Protein AF-A0A933LIU4-F1 (afdb_monomer_lite)

Radius of gyration: 12.45 Å; chains: 1; bounding box: 30×22×31 Å

pLDDT: mean 81.66, std 12.25, range [35.31, 92.19]

Foldseek 3Di:
DFDKDKDKDAAQWWKDKAQFKIKGFNFDDQFWTWIWIDTNPDPDPTDIDIAGAQDWDDDPDFKIWHFHHDDPRITIIIITGPPPIDMDTDPDGHDD

Sequence (96 aa):
MKSMLVLTRRAGEAIIIGDLLEIRLLGVSESRVQLAIRSLKADIPLLKLTLSTDQCVEIGDQIVVKAVRRAGEHSRIGITAPPDMPIVRGEKRPFN

Secondary structure (DSSP, 8-state):
-PPEEEEEEETT-EEEETTTEEEEEEEE-SSEEEEEEEESSS-PPPEEEEEETT-EEEETTTEEEEEEEEETTEEEEEEE--TTS-EEEE------

Structure (mmCIF, N/CA/C/O backbone):
data_AF-A0A933LIU4-F1
#
_entry.id   AF-A0A933LIU4-F1
#
loop_
_atom_site.group_PDB
_atom_site.id
_atom_site.type_symbol
_atom_site.label_atom_id
_atom_site.label_alt_id
_atom_site.label_comp_id
_atom_site.label_asym_id
_atom_site.label_entity_id
_atom_site.label_seq_id
_atom_site.pdbx_PDB_ins_code
_atom_site.Cartn_x
_atom_site.Cartn_y
_atom_site.Cartn_z
_atom_site.occupancy
_atom_site.B_iso_or_equiv
_atom_site.auth_seq_id
_atom_site.auth_comp_id
_atom_site.auth_asym_id
_atom_site.auth_atom_id
_atom_site.pdbx_PDB_model_num
ATOM 1 N N . MET A 1 1 ? -10.889 -8.049 -15.972 1.00 47.00 1 MET A N 1
ATOM 2 C CA . MET A 1 1 ? -11.141 -7.399 -14.664 1.00 47.00 1 MET A CA 1
ATOM 3 C C . M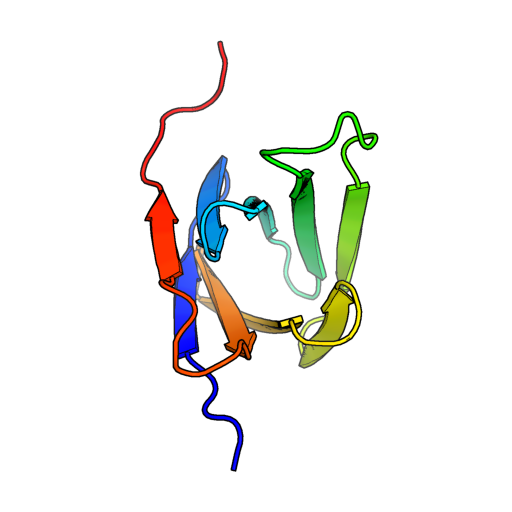ET A 1 1 ? -9.806 -7.278 -13.947 1.00 47.00 1 MET A C 1
ATOM 5 O O . MET A 1 1 ? -9.075 -8.259 -13.950 1.00 47.00 1 MET A O 1
ATOM 9 N N . LYS A 1 2 ? -9.447 -6.109 -13.397 1.00 63.62 2 LYS A N 1
ATOM 10 C CA . LYS A 1 2 ? -8.265 -6.012 -12.526 1.00 63.62 2 LYS A CA 1
ATOM 11 C C . LYS A 1 2 ? -8.618 -6.656 -11.177 1.00 63.62 2 LYS A C 1
ATOM 13 O O . LYS A 1 2 ? -9.604 -6.263 -10.559 1.00 63.62 2 LYS A O 1
ATOM 18 N N . SER A 1 3 ? -7.869 -7.672 -10.765 1.00 79.69 3 SER A N 1
ATOM 19 C CA . SER A 1 3 ? -8.079 -8.384 -9.499 1.00 79.69 3 SER A CA 1
ATOM 20 C C . SER A 1 3 ? -7.461 -7.592 -8.346 1.00 79.69 3 SER A C 1
ATOM 22 O O . SER A 1 3 ? -6.352 -7.079 -8.482 1.00 79.69 3 SER A O 1
ATOM 24 N N . MET A 1 4 ? -8.154 -7.499 -7.208 1.00 85.50 4 MET A N 1
ATOM 25 C CA . MET A 1 4 ? -7.628 -6.833 -6.013 1.00 85.50 4 MET A CA 1
ATOM 26 C C . MET A 1 4 ? -7.035 -7.862 -5.048 1.00 85.50 4 MET A C 1
ATOM 28 O O . MET A 1 4 ? -7.742 -8.739 -4.552 1.00 85.50 4 MET A O 1
ATOM 32 N N . LEU A 1 5 ? -5.747 -7.725 -4.740 1.00 87.19 5 LEU A N 1
ATOM 33 C CA . LEU A 1 5 ? -5.073 -8.486 -3.694 1.00 87.19 5 LEU A CA 1
ATOM 34 C C . LEU A 1 5 ? -5.259 -7.776 -2.351 1.00 87.19 5 LEU A C 1
ATOM 36 O O . LEU A 1 5 ? -4.857 -6.627 -2.200 1.00 87.19 5 LEU A O 1
ATOM 40 N N . VAL A 1 6 ? -5.830 -8.455 -1.357 1.00 87.88 6 VAL A N 1
ATOM 41 C CA . VAL A 1 6 ? -6.004 -7.892 -0.009 1.00 87.88 6 VAL A CA 1
ATOM 42 C C . VAL A 1 6 ? -4.989 -8.505 0.947 1.00 87.88 6 VAL A C 1
ATOM 44 O O . VAL A 1 6 ? -4.945 -9.720 1.133 1.00 87.88 6 VAL A O 1
ATOM 47 N N . LEU A 1 7 ? -4.183 -7.652 1.577 1.00 88.19 7 LEU A N 1
ATOM 48 C CA . LEU A 1 7 ? -3.130 -8.032 2.513 1.00 88.19 7 LEU A CA 1
ATOM 49 C C . LEU A 1 7 ? -3.378 -7.399 3.883 1.00 88.19 7 LEU A C 1
ATOM 51 O O . LEU A 1 7 ? -3.645 -6.207 3.988 1.00 88.19 7 LEU A O 1
ATOM 55 N N . THR A 1 8 ? -3.245 -8.182 4.950 1.00 87.75 8 THR A N 1
ATOM 56 C CA . THR A 1 8 ? -3.283 -7.674 6.331 1.00 87.75 8 THR A CA 1
ATOM 57 C C . THR A 1 8 ? -1.886 -7.246 6.750 1.00 87.75 8 THR A C 1
ATOM 59 O O . THR A 1 8 ? -0.994 -8.093 6.706 1.00 87.75 8 THR A O 1
ATOM 62 N N . ARG A 1 9 ? -1.689 -5.985 7.154 1.00 87.31 9 ARG A N 1
ATOM 63 C CA . ARG A 1 9 ? -0.407 -5.416 7.608 1.00 87.31 9 ARG A CA 1
ATOM 64 C C . ARG A 1 9 ? -0.500 -4.754 8.991 1.00 87.31 9 ARG A C 1
ATOM 66 O O . ARG A 1 9 ? -1.571 -4.289 9.386 1.00 87.31 9 ARG A O 1
ATOM 73 N N . ARG A 1 10 ? 0.632 -4.678 9.696 1.00 87.44 10 ARG A N 1
ATOM 74 C CA . ARG A 1 10 ? 0.869 -3.897 10.933 1.00 87.44 10 ARG A CA 1
ATOM 75 C C . ARG A 1 10 ? 1.652 -2.617 10.652 1.00 87.44 10 ARG A C 1
ATOM 77 O O . ARG A 1 10 ? 2.330 -2.515 9.633 1.00 87.44 10 ARG A O 1
ATOM 84 N N . ALA A 1 11 ? 1.588 -1.654 11.570 1.00 86.38 11 ALA A N 1
ATOM 85 C CA . ALA A 1 11 ? 2.479 -0.497 11.533 1.00 86.38 11 ALA A CA 1
ATOM 86 C C . ALA A 1 11 ? 3.954 -0.947 11.471 1.00 86.38 11 ALA A C 1
ATOM 88 O O . ALA A 1 11 ? 4.360 -1.876 12.167 1.00 86.38 11 ALA A O 1
ATOM 89 N N . GLY A 1 12 ? 4.735 -0.312 10.602 1.00 86.44 12 GLY A N 1
ATOM 90 C CA . GLY A 1 12 ? 6.116 -0.668 10.273 1.00 86.44 12 GLY A CA 1
ATOM 91 C C . GLY A 1 12 ? 6.261 -1.652 9.106 1.00 86.44 12 GLY A C 1
ATOM 92 O O . GLY A 1 12 ? 7.281 -1.615 8.418 1.00 86.44 12 GLY A O 1
ATOM 93 N N . GLU A 1 13 ? 5.254 -2.482 8.821 1.00 88.62 13 GLU A N 1
ATOM 94 C CA . GLU A 1 13 ? 5.329 -3.457 7.729 1.00 88.62 13 GLU A CA 1
ATOM 95 C C . GLU A 1 13 ? 5.166 -2.801 6.357 1.00 88.62 13 GLU A C 1
ATOM 97 O O . GLU A 1 13 ? 4.462 -1.797 6.198 1.00 88.62 13 GLU A O 1
ATOM 102 N N . ALA A 1 14 ? 5.795 -3.405 5.347 1.00 89.75 14 ALA A N 1
ATOM 103 C CA . ALA A 1 14 ? 5.777 -2.899 3.987 1.00 89.75 14 ALA A CA 1
ATOM 104 C C . ALA A 1 14 ? 5.252 -3.922 2.974 1.00 89.75 14 ALA A C 1
ATOM 106 O O . ALA A 1 14 ? 5.260 -5.139 3.181 1.00 89.75 14 ALA A O 1
ATOM 107 N N . ILE A 1 15 ? 4.797 -3.396 1.846 1.00 89.94 15 ILE A N 1
ATOM 108 C CA . ILE A 1 15 ? 4.425 -4.139 0.654 1.00 89.94 15 ILE A CA 1
ATOM 109 C C . ILE A 1 15 ? 5.253 -3.571 -0.489 1.00 89.94 15 ILE A C 1
ATOM 111 O O . ILE A 1 15 ? 5.262 -2.361 -0.704 1.00 89.94 15 ILE A O 1
ATOM 115 N N . ILE A 1 16 ? 5.960 -4.440 -1.199 1.00 89.62 16 ILE A N 1
ATOM 116 C CA . ILE A 1 16 ? 6.739 -4.073 -2.376 1.00 89.62 16 ILE A CA 1
ATOM 117 C C . ILE A 1 16 ? 5.928 -4.473 -3.605 1.00 89.62 16 ILE A C 1
ATOM 119 O O . ILE A 1 16 ? 5.425 -5.593 -3.679 1.00 89.62 16 ILE A O 1
ATOM 123 N N . ILE A 1 17 ? 5.772 -3.547 -4.544 1.00 88.12 17 ILE A N 1
ATOM 124 C CA . ILE A 1 17 ? 5.045 -3.752 -5.794 1.00 88.12 17 ILE A CA 1
ATOM 125 C C . ILE A 1 17 ? 6.041 -3.586 -6.947 1.00 88.12 17 ILE A C 1
ATOM 127 O O . ILE A 1 17 ? 6.611 -2.509 -7.152 1.00 88.12 17 ILE A O 1
ATOM 131 N N . GLY A 1 18 ? 6.260 -4.669 -7.687 1.00 86.31 18 GLY A N 1
ATOM 132 C CA . GLY A 1 18 ? 7.305 -4.771 -8.694 1.00 86.31 18 GLY A CA 1
ATOM 133 C C . GLY A 1 18 ? 8.694 -4.592 -8.087 1.00 86.31 18 GLY A C 1
ATOM 134 O O . GLY A 1 18 ? 8.965 -4.969 -6.950 1.00 86.31 18 GLY A O 1
ATOM 135 N N . ASP A 1 19 ? 9.563 -3.951 -8.853 1.00 83.94 19 ASP A N 1
ATOM 136 C CA . ASP A 1 19 ? 10.845 -3.414 -8.404 1.00 83.94 19 ASP A CA 1
ATOM 137 C C . ASP A 1 19 ? 10.808 -1.878 -8.298 1.00 83.94 19 ASP A C 1
ATOM 139 O O . ASP A 1 19 ? 11.847 -1.222 -8.252 1.00 83.94 19 ASP A O 1
ATOM 143 N N . LEU A 1 20 ? 9.600 -1.301 -8.282 1.00 83.94 20 LEU A N 1
ATOM 144 C CA . LEU A 1 20 ? 9.365 0.131 -8.447 1.00 83.94 20 LEU A CA 1
ATOM 145 C C . LEU A 1 20 ? 8.916 0.813 -7.165 1.00 83.94 20 LEU A C 1
ATOM 147 O O . LEU A 1 20 ? 9.291 1.961 -6.941 1.00 83.94 20 LEU A O 1
ATOM 151 N N . LEU A 1 21 ? 8.100 0.150 -6.345 1.00 88.44 21 LEU A N 1
ATOM 152 C CA . LEU A 1 21 ? 7.341 0.830 -5.303 1.00 88.44 21 LEU A CA 1
ATOM 153 C C . LEU A 1 21 ? 7.378 0.073 -3.976 1.00 88.44 21 LEU A C 1
ATOM 155 O O . LEU A 1 21 ? 7.155 -1.133 -3.927 1.00 88.44 21 LEU A O 1
ATOM 159 N N . GLU A 1 22 ? 7.584 0.803 -2.886 1.00 90.19 22 GLU A N 1
ATOM 160 C CA . GLU A 1 22 ? 7.407 0.331 -1.516 1.00 90.19 22 GLU A CA 1
ATOM 161 C C . GLU A 1 22 ? 6.271 1.115 -0.853 1.00 90.19 22 GLU A C 1
ATOM 163 O O . GLU A 1 22 ? 6.260 2.347 -0.860 1.00 90.19 22 GLU A O 1
ATOM 168 N N . ILE A 1 23 ? 5.332 0.393 -0.246 1.00 89.88 23 ILE A N 1
ATOM 169 C CA . ILE A 1 23 ? 4.231 0.944 0.542 1.00 89.88 23 ILE A CA 1
ATOM 170 C C . ILE A 1 23 ? 4.381 0.462 1.972 1.00 89.88 23 ILE A C 1
ATOM 172 O O . ILE A 1 23 ? 4.184 -0.718 2.253 1.00 89.88 23 ILE A O 1
ATOM 176 N N . ARG A 1 24 ? 4.697 1.368 2.891 1.00 90.31 24 ARG A N 1
ATOM 177 C CA . ARG A 1 24 ? 4.787 1.085 4.321 1.00 90.31 24 ARG A CA 1
ATOM 178 C C . ARG A 1 24 ? 3.536 1.554 5.040 1.00 90.31 24 ARG A C 1
ATOM 180 O O . ARG A 1 24 ? 3.107 2.694 4.876 1.00 90.31 24 ARG A O 1
ATOM 187 N N . LEU A 1 25 ? 2.995 0.699 5.896 1.00 89.06 25 LEU A N 1
ATOM 188 C CA . LEU A 1 25 ? 1.972 1.097 6.847 1.00 89.06 25 LEU A CA 1
ATOM 189 C C . LEU A 1 25 ? 2.645 1.822 8.016 1.00 89.06 25 LEU A C 1
ATOM 191 O O . LEU A 1 25 ? 3.461 1.239 8.718 1.00 89.06 25 LEU A O 1
ATOM 195 N N . LEU A 1 26 ? 2.339 3.100 8.218 1.00 89.56 26 LEU A N 1
ATOM 196 C CA . LEU A 1 26 ? 2.901 3.899 9.314 1.00 89.56 26 LEU A CA 1
ATOM 197 C C . LEU A 1 26 ? 2.066 3.779 10.587 1.00 89.56 26 LEU A C 1
ATOM 199 O O . LEU A 1 26 ? 2.613 3.718 11.682 1.00 89.56 26 LEU A O 1
ATOM 203 N N . GLY A 1 27 ? 0.746 3.725 10.438 1.00 86.62 27 GLY A N 1
ATOM 204 C CA . GLY A 1 27 ? -0.171 3.707 11.565 1.00 86.62 27 GLY A CA 1
ATOM 205 C C .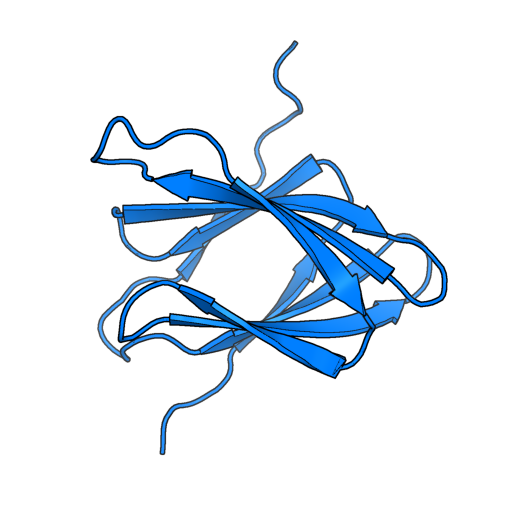 GLY A 1 27 ? -1.603 3.453 11.128 1.00 86.62 27 GLY A C 1
ATOM 206 O O . GLY A 1 27 ? -1.974 3.657 9.970 1.00 86.62 27 GLY A O 1
ATOM 207 N N . VAL A 1 28 ? -2.410 2.987 12.074 1.00 83.12 28 VAL A N 1
ATOM 208 C CA . VAL A 1 28 ? -3.830 2.695 11.876 1.00 83.12 28 VAL A CA 1
ATOM 209 C C . VAL A 1 28 ? -4.590 3.268 13.063 1.00 83.12 28 VAL A C 1
ATOM 211 O O . VAL A 1 28 ? -4.258 2.970 14.207 1.00 83.12 28 VAL A O 1
ATOM 214 N N . SER A 1 29 ? -5.612 4.073 12.792 1.00 82.25 29 SER A N 1
ATOM 215 C CA . SER A 1 29 ? -6.595 4.522 13.778 1.00 82.25 29 SER A CA 1
ATOM 216 C C . SER A 1 29 ? -7.985 3.990 13.415 1.00 82.25 29 SER A C 1
ATOM 218 O O . SER A 1 29 ? -8.133 3.212 12.474 1.00 82.25 29 SER A O 1
ATOM 220 N N . GLU A 1 30 ? -9.018 4.354 14.180 1.00 76.31 30 GLU A N 1
ATOM 221 C CA . GLU A 1 30 ? -10.378 3.825 13.988 1.00 76.31 30 GLU A CA 1
ATOM 222 C C . GLU A 1 30 ? -10.937 4.047 12.583 1.00 76.31 30 GLU A C 1
ATOM 224 O O . GLU A 1 30 ? -11.583 3.156 12.038 1.00 76.31 30 GLU A O 1
ATOM 229 N N . SER A 1 31 ? -10.662 5.206 11.987 1.00 82.69 31 SER A N 1
ATOM 230 C CA . SER A 1 31 ? -11.203 5.586 10.682 1.00 82.69 31 SER A CA 1
ATOM 231 C C . SER A 1 31 ? -10.135 5.902 9.644 1.00 82.69 31 SER A C 1
ATOM 233 O O . SER A 1 31 ? -10.492 6.154 8.492 1.00 82.69 31 SER A O 1
ATOM 235 N N . ARG A 1 32 ? -8.844 5.882 10.009 1.00 86.94 32 ARG A N 1
ATOM 236 C CA . ARG A 1 32 ? -7.753 6.323 9.132 1.00 86.94 32 ARG A CA 1
ATOM 237 C C . ARG A 1 32 ? -6.589 5.341 9.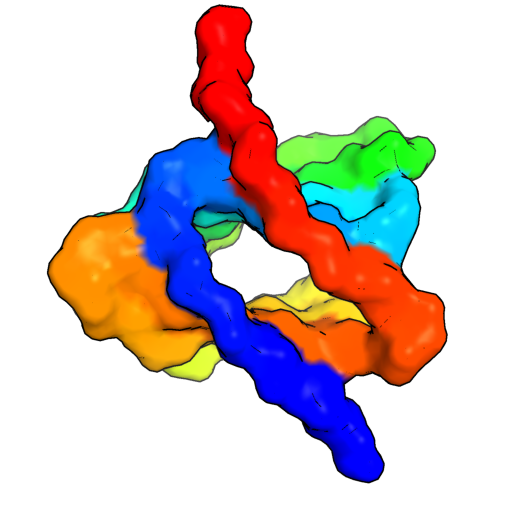087 1.00 86.94 32 ARG A C 1
ATOM 239 O O . ARG A 1 32 ? -6.242 4.700 10.076 1.00 86.94 32 ARG A O 1
ATOM 246 N N . VAL A 1 33 ? -5.940 5.285 7.933 1.00 88.00 33 VAL A N 1
ATOM 247 C CA . VAL A 1 33 ? -4.731 4.506 7.667 1.00 88.00 33 VAL A CA 1
ATOM 248 C C . VAL A 1 33 ? -3.657 5.457 7.159 1.00 88.00 33 VAL A C 1
ATOM 250 O O . VAL A 1 33 ? -3.879 6.193 6.200 1.00 88.00 33 VAL A O 1
ATOM 253 N N . GLN A 1 34 ? -2.494 5.450 7.801 1.00 90.19 34 GLN A N 1
ATOM 254 C CA . GLN A 1 34 ? -1.351 6.253 7.383 1.00 90.19 34 GLN A CA 1
ATOM 255 C C . GLN A 1 34 ? -0.375 5.387 6.599 1.00 90.19 34 GLN A C 1
ATOM 257 O O . GLN A 1 34 ? 0.110 4.381 7.114 1.00 90.19 34 GLN A O 1
ATOM 262 N N . LEU A 1 35 ? -0.071 5.785 5.370 1.00 90.62 35 LEU A N 1
ATOM 263 C CA . LEU A 1 35 ? 0.839 5.079 4.476 1.00 90.62 35 LEU A CA 1
ATOM 264 C C . LEU A 1 35 ? 2.027 5.969 4.116 1.00 90.62 35 LEU A C 1
ATOM 266 O O . LEU A 1 35 ? 1.885 7.177 3.945 1.00 90.62 35 LEU A O 1
ATOM 270 N N . ALA A 1 36 ? 3.189 5.351 3.966 1.00 91.69 36 ALA A N 1
ATOM 271 C CA . ALA A 1 36 ? 4.364 5.929 3.335 1.00 91.69 36 ALA A CA 1
ATOM 272 C C . ALA A 1 36 ? 4.573 5.220 1.998 1.00 91.69 36 ALA A C 1
ATOM 274 O O . ALA A 1 36 ? 4.657 3.995 1.966 1.00 91.69 36 ALA A O 1
ATOM 275 N N . ILE A 1 37 ? 4.659 5.976 0.911 1.00 89.81 37 ILE A N 1
ATOM 276 C CA . ILE A 1 37 ? 4.896 5.463 -0.435 1.00 89.81 37 ILE A CA 1
ATOM 277 C C . ILE A 1 37 ? 6.244 5.991 -0.908 1.00 89.81 37 ILE A C 1
ATOM 279 O O . ILE A 1 37 ? 6.505 7.195 -0.869 1.00 89.81 37 ILE A O 1
ATOM 283 N N . ARG A 1 38 ? 7.099 5.075 -1.350 1.00 89.19 38 ARG A N 1
ATOM 284 C CA . ARG A 1 38 ? 8.460 5.347 -1.809 1.00 89.19 38 ARG A CA 1
ATOM 285 C C . ARG A 1 38 ? 8.689 4.678 -3.155 1.00 89.19 38 ARG A C 1
ATOM 287 O O . ARG A 1 38 ? 8.329 3.516 -3.330 1.00 89.19 38 ARG A O 1
ATOM 294 N N . SER A 1 39 ? 9.343 5.388 -4.071 1.00 87.38 39 SER A N 1
ATOM 295 C CA . SER A 1 39 ? 9.918 4.762 -5.261 1.00 87.38 39 SER A CA 1
ATOM 296 C C . SER A 1 39 ? 11.243 4.085 -4.907 1.00 87.38 39 SER A C 1
ATOM 298 O O . SER A 1 39 ? 12.047 4.626 -4.150 1.00 87.38 39 SER A O 1
ATOM 300 N N . LEU A 1 40 ? 11.458 2.881 -5.428 1.00 84.12 40 LEU A N 1
ATOM 301 C CA . LEU A 1 40 ? 12.696 2.119 -5.266 1.00 84.12 40 LEU A CA 1
ATOM 302 C C . LEU A 1 40 ? 13.726 2.432 -6.359 1.00 84.12 40 LEU A C 1
ATOM 304 O O . LEU A 1 40 ? 14.907 2.167 -6.154 1.00 84.12 40 LEU A O 1
ATOM 308 N N . LYS A 1 41 ? 13.293 2.995 -7.496 1.00 83.06 41 LYS A N 1
ATOM 309 C CA . LYS A 1 41 ? 14.165 3.303 -8.646 1.00 83.06 41 LYS A CA 1
ATOM 310 C C . LYS A 1 41 ? 14.388 4.785 -8.900 1.00 83.06 41 LYS A C 1
ATOM 312 O O . LYS A 1 41 ? 15.384 5.141 -9.517 1.00 83.06 41 LYS A O 1
ATOM 317 N N . ALA A 1 42 ? 13.452 5.629 -8.488 1.00 78.50 42 ALA A N 1
ATOM 318 C CA . ALA A 1 42 ? 13.537 7.064 -8.701 1.00 78.50 42 ALA A CA 1
ATOM 319 C C . ALA A 1 42 ? 13.735 7.768 -7.362 1.00 78.50 42 ALA A C 1
ATOM 321 O O . ALA A 1 42 ? 13.140 7.369 -6.359 1.00 78.50 42 ALA A O 1
ATOM 322 N N . ASP A 1 43 ? 14.535 8.831 -7.365 1.00 76.25 43 ASP A N 1
ATOM 323 C CA . ASP A 1 43 ? 14.754 9.678 -6.193 1.00 76.25 43 ASP A CA 1
ATOM 324 C C . ASP A 1 43 ? 13.566 10.634 -6.007 1.00 76.25 43 ASP A C 1
ATOM 326 O O . ASP A 1 43 ? 13.638 11.842 -6.221 1.00 76.25 43 ASP A O 1
ATOM 330 N N . ILE A 1 44 ? 12.402 10.044 -5.729 1.00 74.38 44 ILE A N 1
ATOM 331 C CA . ILE A 1 44 ? 11.153 10.760 -5.484 1.00 74.38 44 ILE A CA 1
ATOM 332 C C . ILE A 1 44 ? 11.000 10.910 -3.969 1.00 74.38 44 ILE A C 1
ATOM 334 O O . ILE A 1 44 ? 11.167 9.919 -3.245 1.00 74.38 44 ILE A O 1
ATOM 338 N N . PRO A 1 45 ? 10.632 12.107 -3.473 1.00 79.00 45 PRO A N 1
ATOM 339 C CA . PRO A 1 45 ? 10.355 12.310 -2.061 1.00 79.00 45 PRO A CA 1
ATOM 340 C C . PRO A 1 45 ? 9.351 11.285 -1.531 1.00 79.00 45 PRO A C 1
ATOM 342 O O . PRO A 1 45 ? 8.349 10.976 -2.178 1.00 79.00 45 PRO A O 1
ATOM 345 N N . LEU A 1 46 ? 9.608 10.785 -0.322 1.00 85.25 46 LEU A N 1
ATOM 346 C CA . LEU A 1 46 ? 8.681 9.913 0.389 1.00 85.25 46 LEU A CA 1
ATOM 347 C C . LEU A 1 46 ? 7.313 10.597 0.509 1.00 85.25 46 LEU A C 1
ATOM 349 O O . LEU A 1 46 ? 7.178 11.614 1.193 1.00 85.25 46 LEU A O 1
ATOM 353 N N . LEU A 1 47 ? 6.286 9.998 -0.085 1.00 88.94 47 LEU A N 1
ATOM 354 C CA . LEU A 1 47 ? 4.924 10.501 0.006 1.00 88.94 47 LEU A CA 1
ATOM 355 C C . LEU A 1 47 ? 4.235 9.886 1.224 1.00 88.94 47 LEU A C 1
ATOM 357 O O . LEU A 1 47 ? 4.071 8.670 1.309 1.00 88.94 47 LEU A O 1
ATOM 361 N N . LYS A 1 48 ? 3.807 10.722 2.171 1.00 92.19 48 LYS A N 1
ATOM 362 C CA . LYS A 1 48 ? 3.004 10.290 3.321 1.00 92.19 48 LYS A CA 1
ATOM 363 C C . LYS A 1 48 ? 1.542 10.628 3.074 1.00 92.19 48 LYS A C 1
ATOM 365 O O . LYS A 1 48 ? 1.205 11.790 2.875 1.00 92.19 48 LYS A O 1
ATOM 370 N N . LEU A 1 49 ? 0.681 9.621 3.126 1.00 90.75 49 LEU A N 1
ATOM 371 C CA . LEU A 1 49 ? -0.755 9.763 2.918 1.00 90.75 49 LEU A CA 1
ATOM 372 C C . LEU A 1 49 ? -1.518 9.322 4.157 1.00 90.75 49 LEU A C 1
ATOM 374 O O . LEU A 1 49 ? -1.146 8.358 4.820 1.00 90.75 49 LEU A O 1
ATOM 378 N N . THR A 1 50 ? -2.619 10.009 4.437 1.00 91.00 50 THR A N 1
ATOM 379 C CA . THR A 1 50 ? -3.626 9.553 5.395 1.00 91.00 50 THR A CA 1
ATOM 380 C C . THR A 1 50 ? -4.903 9.283 4.622 1.00 91.00 50 THR A C 1
ATOM 382 O O . THR A 1 50 ? -5.487 10.206 4.063 1.00 91.00 50 THR A O 1
ATOM 385 N N . LEU A 1 51 ? -5.314 8.022 4.578 1.00 89.44 51 LEU A N 1
ATOM 386 C CA . LEU A 1 51 ? -6.517 7.575 3.891 1.00 89.44 51 LEU A CA 1
ATOM 387 C C . LEU A 1 51 ? -7.610 7.300 4.915 1.00 89.44 51 LEU A C 1
ATOM 389 O O . LEU A 1 51 ? -7.348 6.667 5.939 1.00 89.44 51 LEU A O 1
ATOM 393 N N . SER A 1 52 ? -8.832 7.742 4.637 1.00 88.25 52 SER A N 1
ATOM 394 C CA . SER A 1 52 ? -10.008 7.242 5.346 1.00 88.25 52 SER A CA 1
ATOM 395 C C . SER A 1 52 ? -10.226 5.767 5.008 1.00 88.25 52 SER A C 1
ATOM 397 O O . SER A 1 52 ? -9.800 5.277 3.961 1.00 88.25 52 SER A O 1
ATOM 399 N N . THR A 1 53 ? -10.901 5.040 5.890 1.00 80.19 53 THR A N 1
ATOM 400 C CA . THR A 1 53 ? -11.307 3.661 5.589 1.00 80.19 53 THR A CA 1
ATOM 401 C C . THR A 1 53 ? -12.201 3.659 4.347 1.00 80.19 53 THR A C 1
ATOM 403 O O . THR A 1 53 ? -12.980 4.585 4.143 1.00 80.19 53 THR A O 1
ATOM 406 N N . ASP A 1 54 ? -12.026 2.659 3.489 1.00 83.12 54 ASP A N 1
ATOM 407 C CA . ASP A 1 54 ? -12.621 2.529 2.157 1.00 83.12 54 ASP A CA 1
ATOM 408 C C . ASP A 1 54 ? -12.153 3.526 1.091 1.00 83.12 54 ASP A C 1
ATOM 410 O O . ASP A 1 54 ? -12.537 3.390 -0.072 1.00 83.12 54 ASP A O 1
ATOM 414 N N . GLN A 1 55 ? -11.257 4.456 1.430 1.00 88.56 55 GLN A N 1
ATOM 415 C CA . GLN A 1 55 ? -10.664 5.355 0.450 1.00 88.56 55 GLN A CA 1
ATOM 416 C C . GLN A 1 55 ? -9.623 4.628 -0.410 1.00 88.56 55 GLN A C 1
ATOM 418 O O . GLN A 1 55 ? -8.806 3.838 0.080 1.00 88.56 55 GLN A O 1
ATOM 423 N N . CYS A 1 56 ? -9.642 4.948 -1.702 1.00 88.69 56 CYS A N 1
ATOM 424 C CA . CYS A 1 56 ? -8.636 4.536 -2.669 1.00 88.69 56 CYS A CA 1
ATOM 425 C C . CYS A 1 56 ? -7.672 5.687 -2.960 1.00 88.69 56 CYS A C 1
ATOM 427 O O . CYS A 1 56 ? -8.063 6.855 -2.971 1.00 88.69 56 CYS A O 1
ATOM 429 N N . VAL A 1 57 ? -6.425 5.338 -3.248 1.00 89.94 57 VAL A N 1
ATOM 430 C CA . VAL A 1 57 ? -5.452 6.225 -3.872 1.00 89.94 57 VAL A CA 1
ATOM 431 C C . VAL A 1 57 ? -4.872 5.550 -5.104 1.00 89.94 57 VAL A C 1
ATOM 433 O O . VAL A 1 57 ? -4.546 4.362 -5.079 1.00 89.94 57 VAL A O 1
ATOM 436 N N . GLU A 1 58 ? -4.757 6.316 -6.178 1.00 89.62 58 GLU A N 1
ATOM 437 C CA . GLU A 1 58 ? -4.089 5.902 -7.405 1.00 89.62 58 GLU A CA 1
ATOM 438 C C . GLU A 1 58 ? -2.623 6.335 -7.344 1.00 89.62 58 GLU A C 1
ATOM 440 O O . GLU A 1 58 ? -2.300 7.444 -6.913 1.00 89.62 58 GLU A O 1
ATOM 445 N N . ILE A 1 59 ? -1.726 5.429 -7.716 1.00 84.44 59 ILE A N 1
ATOM 446 C CA . ILE A 1 59 ? -0.284 5.649 -7.737 1.00 84.44 59 ILE A CA 1
ATOM 447 C C . ILE A 1 59 ? 0.178 5.421 -9.175 1.00 84.44 59 ILE A C 1
ATOM 449 O O . ILE A 1 59 ? 0.285 4.281 -9.637 1.00 84.44 59 ILE A O 1
ATOM 453 N N . GLY A 1 60 ? 0.429 6.522 -9.884 1.00 82.19 60 GLY A N 1
ATOM 454 C CA . GLY A 1 60 ? 0.590 6.490 -11.337 1.00 82.19 60 GLY A CA 1
ATOM 455 C C . GLY A 1 60 ? -0.662 5.937 -12.029 1.00 82.19 60 GLY A C 1
ATOM 456 O O . GLY A 1 60 ? -1.755 5.980 -11.472 1.00 82.19 60 GLY A O 1
ATOM 457 N N . ASP A 1 61 ? -0.490 5.362 -13.219 1.00 82.00 61 ASP A N 1
ATOM 458 C CA . ASP A 1 61 ? -1.628 4.981 -14.076 1.00 82.00 61 ASP A CA 1
ATOM 459 C C . ASP A 1 61 ? -2.154 3.556 -13.824 1.00 82.00 61 ASP A C 1
ATOM 461 O O . ASP A 1 61 ? -3.167 3.126 -14.385 1.00 82.00 61 ASP A O 1
ATOM 465 N N . GLN A 1 62 ? -1.430 2.758 -13.034 1.00 84.56 62 GLN A N 1
ATOM 466 C CA . GLN A 1 62 ? -1.624 1.305 -13.017 1.00 84.56 62 GLN A CA 1
ATOM 467 C C . GLN A 1 62 ? -1.873 0.709 -11.635 1.00 84.56 62 GLN A C 1
ATOM 469 O O . GLN A 1 62 ? -2.466 -0.374 -11.566 1.00 84.56 62 GLN A O 1
ATOM 474 N N . ILE A 1 63 ? -1.473 1.397 -10.562 1.00 85.75 63 ILE A N 1
ATOM 475 C CA . ILE A 1 63 ? -1.556 0.887 -9.194 1.00 85.75 63 ILE A CA 1
ATOM 476 C C . ILE A 1 63 ? -2.658 1.627 -8.438 1.00 85.75 63 ILE A C 1
ATOM 478 O O . ILE A 1 63 ? -2.672 2.852 -8.380 1.00 85.75 63 ILE A O 1
ATOM 482 N N . VAL A 1 64 ? -3.555 0.874 -7.803 1.00 89.38 64 VAL A N 1
ATOM 483 C CA . VAL A 1 64 ? -4.569 1.417 -6.892 1.00 89.38 64 VAL A CA 1
ATOM 484 C C . VAL A 1 64 ? -4.407 0.772 -5.530 1.00 89.38 64 VAL A C 1
ATOM 486 O O . VAL A 1 64 ? -4.345 -0.454 -5.416 1.00 89.38 64 VAL A O 1
ATOM 489 N N . VAL A 1 65 ? -4.378 1.595 -4.490 1.00 88.31 65 VAL A N 1
ATOM 490 C CA . VAL A 1 65 ? -4.267 1.158 -3.101 1.00 88.31 65 VAL A CA 1
ATOM 491 C C . VAL A 1 65 ? -5.518 1.576 -2.357 1.00 88.31 65 VAL A C 1
ATOM 493 O O . VAL A 1 65 ? -5.857 2.753 -2.306 1.00 88.31 65 VAL A O 1
ATOM 496 N N . LYS A 1 66 ? -6.206 0.605 -1.764 1.00 88.69 66 LYS A N 1
ATOM 497 C CA . LYS A 1 66 ? -7.410 0.810 -0.967 1.00 88.69 66 LYS A CA 1
ATOM 498 C C . LYS A 1 66 ? -7.125 0.504 0.497 1.00 88.69 66 LYS A C 1
ATOM 500 O O . LYS A 1 66 ? -6.684 -0.596 0.832 1.00 88.69 66 LYS A O 1
ATOM 505 N N . ALA A 1 67 ? -7.448 1.435 1.386 1.00 83.31 67 ALA A N 1
ATOM 506 C CA . ALA A 1 67 ? -7.571 1.126 2.805 1.00 83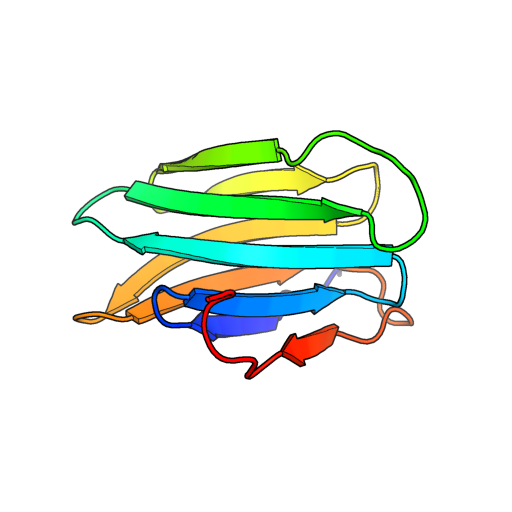.31 67 ALA A CA 1
ATOM 507 C C . ALA A 1 67 ? -8.900 0.385 3.013 1.00 83.31 67 ALA A C 1
ATOM 509 O O . ALA A 1 67 ? -9.955 0.959 2.786 1.00 83.31 67 ALA A O 1
ATOM 510 N N . VAL A 1 68 ? -8.882 -0.898 3.381 1.00 75.69 68 VAL A N 1
ATOM 511 C CA . VAL A 1 68 ? -10.110 -1.715 3.401 1.00 75.69 68 VAL A CA 1
ATOM 512 C C . VAL A 1 68 ? -10.779 -1.692 4.769 1.00 75.69 68 VAL A C 1
ATOM 514 O O . VAL A 1 68 ? -11.945 -1.343 4.865 1.00 75.69 68 VAL A O 1
ATOM 517 N N . ARG A 1 69 ? -10.082 -2.091 5.839 1.00 69.50 69 ARG A N 1
ATOM 518 C CA . ARG A 1 69 ? -10.638 -2.066 7.204 1.00 69.50 69 ARG A CA 1
ATOM 519 C C . ARG A 1 69 ? -9.574 -2.375 8.251 1.00 69.50 69 ARG A C 1
ATOM 521 O O . ARG A 1 69 ? -8.670 -3.171 7.993 1.00 69.50 69 ARG A O 1
ATOM 528 N N . ARG A 1 70 ? -9.746 -1.833 9.457 1.00 69.25 70 ARG A N 1
ATOM 529 C CA . ARG A 1 70 ? -9.014 -2.238 10.664 1.00 69.25 70 ARG A CA 1
ATOM 530 C C . ARG A 1 70 ? -9.528 -3.581 11.207 1.00 69.25 70 ARG A C 1
ATOM 532 O O . ARG A 1 70 ? -10.732 -3.826 11.235 1.00 69.25 70 ARG A O 1
ATOM 539 N N . ALA A 1 71 ? -8.612 -4.414 11.690 1.00 66.00 71 ALA A N 1
ATOM 540 C CA . ALA A 1 71 ? -8.876 -5.551 12.567 1.00 66.00 71 ALA A CA 1
ATOM 541 C C . ALA A 1 71 ? -7.864 -5.503 13.727 1.00 66.00 71 ALA A C 1
ATOM 543 O O . ALA A 1 71 ? -6.722 -5.930 13.574 1.00 66.00 71 ALA A O 1
ATOM 544 N N . GLY A 1 72 ? -8.249 -4.927 14.872 1.00 73.19 72 GLY A N 1
ATOM 545 C CA . GLY A 1 72 ? -7.329 -4.743 16.006 1.00 73.19 72 GLY A CA 1
ATOM 546 C C . GLY A 1 72 ? -6.142 -3.841 15.647 1.00 73.19 72 GLY A C 1
ATOM 547 O O . GLY A 1 72 ? -6.336 -2.751 15.127 1.00 73.19 72 GLY A O 1
ATOM 548 N N . GLU A 1 73 ? -4.905 -4.263 15.893 1.00 70.12 73 GLU A N 1
ATOM 549 C CA . GLU A 1 73 ? -3.705 -3.492 15.503 1.00 70.12 73 GLU A CA 1
ATOM 550 C C . GLU A 1 73 ? -3.330 -3.632 14.018 1.00 70.12 73 GLU A C 1
ATOM 552 O O . GLU A 1 73 ? -2.304 -3.115 13.571 1.00 70.12 73 GLU A O 1
ATOM 557 N N . HIS A 1 74 ? -4.127 -4.364 13.236 1.00 76.56 74 HIS A N 1
ATOM 558 C CA . HIS A 1 74 ? -3.844 -4.634 11.828 1.00 76.56 74 HIS A CA 1
ATOM 559 C C . HIS A 1 74 ? -4.779 -3.838 10.930 1.00 76.56 74 HIS A C 1
ATOM 561 O O . HIS A 1 74 ? -5.937 -3.592 11.269 1.00 76.56 74 HIS A O 1
ATOM 567 N N . SER A 1 75 ? -4.296 -3.487 9.744 1.00 80.69 75 SER A N 1
ATOM 568 C CA . SER A 1 75 ? -5.124 -2.953 8.667 1.00 80.69 75 SER A CA 1
ATOM 569 C C . SER A 1 75 ? -5.064 -3.857 7.448 1.00 80.69 75 SER A C 1
ATOM 571 O O . SER A 1 75 ? -4.019 -4.417 7.115 1.00 80.69 75 SER A O 1
ATOM 573 N N . ARG A 1 76 ? -6.204 -4.012 6.781 1.00 86.25 76 ARG A N 1
ATOM 574 C CA . ARG A 1 76 ? -6.297 -4.647 5.470 1.00 86.25 76 ARG A CA 1
ATOM 575 C C . ARG A 1 76 ? -6.059 -3.593 4.399 1.00 86.25 76 ARG A C 1
ATOM 577 O O . ARG A 1 76 ? -6.789 -2.606 4.327 1.00 86.25 76 ARG A O 1
ATOM 584 N N . ILE A 1 77 ? -5.066 -3.835 3.558 1.00 87.69 77 ILE A N 1
ATOM 585 C CA . ILE A 1 77 ? -4.707 -3.001 2.417 1.00 87.69 77 ILE A CA 1
ATOM 586 C C . ILE A 1 77 ? -5.037 -3.792 1.155 1.00 87.69 77 ILE A C 1
ATOM 588 O O . ILE A 1 77 ? -4.527 -4.892 0.951 1.00 87.69 77 ILE A O 1
ATOM 592 N N . GLY A 1 78 ? -5.929 -3.247 0.336 1.00 88.56 78 GLY A N 1
ATOM 593 C CA . GLY A 1 78 ? -6.229 -3.745 -0.997 1.00 88.56 78 GLY A CA 1
ATOM 594 C C . GLY A 1 78 ? -5.266 -3.130 -2.001 1.00 88.56 78 GLY A C 1
ATOM 595 O O . GLY A 1 78 ? -5.053 -1.923 -1.984 1.00 88.56 78 GLY A O 1
ATOM 59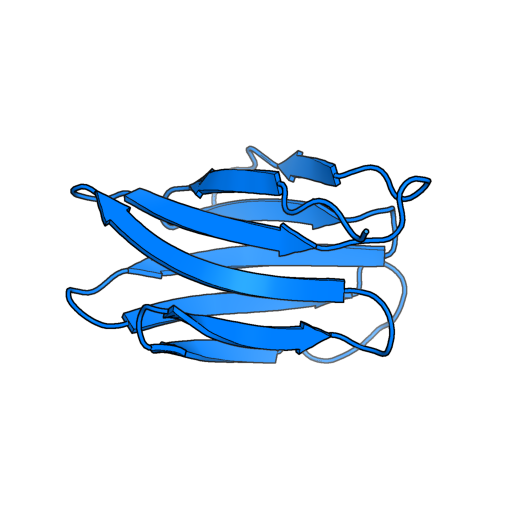6 N N . ILE A 1 79 ? -4.687 -3.945 -2.870 1.00 89.38 79 ILE A N 1
ATOM 597 C CA . ILE A 1 79 ? -3.784 -3.512 -3.930 1.00 89.38 79 ILE A CA 1
ATOM 598 C C . ILE A 1 79 ? -4.309 -4.056 -5.243 1.00 89.38 79 ILE A C 1
ATOM 600 O O . ILE A 1 79 ? -4.562 -5.250 -5.385 1.00 89.38 79 ILE A O 1
ATOM 604 N N . THR A 1 80 ? -4.453 -3.162 -6.205 1.00 90.44 80 THR A N 1
ATOM 605 C CA . THR A 1 80 ? -4.716 -3.498 -7.597 1.00 90.44 80 THR A CA 1
ATOM 606 C C . THR A 1 80 ? -3.495 -3.081 -8.396 1.00 90.44 80 THR A C 1
ATOM 608 O O . THR A 1 80 ? -3.092 -1.925 -8.323 1.00 90.44 80 THR A O 1
ATOM 611 N N . ALA A 1 81 ? -2.905 -4.012 -9.133 1.00 87.38 81 ALA A N 1
ATOM 612 C CA . ALA A 1 81 ? -1.733 -3.789 -9.971 1.00 87.38 81 ALA A CA 1
ATOM 613 C C . ALA A 1 81 ? -1.868 -4.618 -11.264 1.00 87.38 81 ALA A C 1
ATOM 615 O O . ALA A 1 81 ? -2.759 -5.475 -11.341 1.00 87.38 81 ALA A O 1
ATOM 616 N N . PRO A 1 82 ? -1.035 -4.369 -12.289 1.00 87.12 82 PRO A N 1
ATOM 617 C CA . PRO A 1 82 ? -0.943 -5.234 -13.463 1.00 87.12 82 PRO A CA 1
ATOM 618 C C . PRO A 1 82 ? -0.677 -6.703 -13.086 1.00 87.12 82 PRO A C 1
ATOM 620 O O . PRO A 1 82 ? 0.005 -6.961 -12.092 1.00 87.12 82 PRO A O 1
ATOM 623 N N . PRO A 1 83 ? -1.208 -7.677 -13.848 1.00 81.06 83 PRO A N 1
ATOM 624 C CA . PRO A 1 83 ? -1.111 -9.102 -13.510 1.00 81.06 83 PRO A CA 1
ATOM 625 C C . PRO A 1 83 ? 0.323 -9.653 -13.548 1.00 81.06 83 PRO A C 1
ATOM 627 O O . PRO A 1 83 ? 0.619 -10.647 -12.893 1.00 81.06 83 PRO A O 1
ATOM 630 N N . ASP A 1 84 ? 1.201 -9.012 -14.309 1.00 84.69 84 ASP A N 1
ATOM 631 C CA . ASP A 1 84 ? 2.621 -9.312 -14.472 1.00 84.69 84 ASP A CA 1
ATOM 632 C C . ASP A 1 84 ? 3.512 -8.628 -13.420 1.00 84.69 84 ASP A C 1
ATOM 634 O O . ASP A 1 84 ? 4.704 -8.919 -13.334 1.00 84.69 84 ASP A O 1
ATOM 638 N N . MET A 1 85 ? 2.949 -7.748 -12.585 1.00 86.19 85 MET A N 1
ATOM 639 C CA . MET A 1 85 ? 3.693 -7.023 -11.560 1.00 86.19 85 MET A CA 1
ATOM 640 C C . MET A 1 85 ? 3.736 -7.823 -10.245 1.00 86.19 85 MET A C 1
ATOM 642 O O . MET A 1 85 ? 2.700 -7.994 -9.594 1.00 86.19 85 MET A O 1
ATOM 646 N N . PRO A 1 86 ? 4.914 -8.301 -9.796 1.00 85.00 86 PRO A N 1
ATOM 647 C CA . PRO A 1 86 ? 5.006 -9.100 -8.579 1.00 85.00 86 PRO A CA 1
ATOM 648 C C . PRO A 1 86 ? 4.692 -8.251 -7.344 1.00 85.00 86 PRO A C 1
ATOM 650 O O . PRO A 1 86 ? 5.232 -7.162 -7.178 1.00 85.00 86 PRO A O 1
ATOM 653 N N . ILE A 1 87 ? 3.849 -8.755 -6.441 1.00 85.62 87 ILE A N 1
ATOM 654 C CA . ILE A 1 87 ? 3.565 -8.103 -5.155 1.00 85.62 87 ILE A CA 1
ATOM 655 C C . ILE A 1 87 ? 4.207 -8.929 -4.045 1.00 85.62 87 ILE A C 1
ATOM 657 O O . ILE A 1 87 ? 3.775 -10.044 -3.749 1.00 85.62 87 ILE A O 1
ATOM 661 N N . VAL A 1 88 ? 5.236 -8.372 -3.415 1.00 84.19 88 VAL A N 1
ATOM 662 C CA . VAL A 1 88 ? 6.033 -9.036 -2.385 1.00 84.19 88 VAL A CA 1
ATOM 663 C C . VAL A 1 88 ? 5.699 -8.462 -1.013 1.00 84.19 88 VAL A C 1
ATOM 665 O O . VAL A 1 88 ? 5.572 -7.253 -0.816 1.00 84.19 88 VAL A O 1
ATOM 668 N N . ARG A 1 89 ? 5.569 -9.347 -0.024 1.00 81.75 89 ARG A N 1
ATOM 669 C CA . ARG A 1 89 ? 5.385 -8.960 1.377 1.00 81.75 89 ARG A CA 1
ATOM 670 C C . ARG A 1 89 ? 6.754 -8.634 1.963 1.00 81.75 89 ARG A C 1
ATOM 672 O O . ARG A 1 89 ? 7.589 -9.520 2.114 1.00 81.75 89 ARG A O 1
ATOM 679 N N . GLY A 1 90 ? 6.990 -7.361 2.258 1.00 65.56 90 GLY A N 1
ATOM 680 C CA . GLY A 1 90 ? 8.223 -6.904 2.883 1.00 65.56 90 GLY A CA 1
ATOM 681 C C . GLY A 1 90 ? 8.105 -6.970 4.400 1.00 65.56 90 GLY A C 1
ATOM 682 O O . GLY A 1 90 ? 7.570 -6.055 5.025 1.00 65.56 90 GLY A O 1
ATOM 683 N N . GLU A 1 91 ? 8.628 -8.030 5.006 1.00 52.88 91 GLU A N 1
ATOM 684 C CA . GLU A 1 91 ? 8.863 -8.078 6.451 1.00 52.88 91 GLU A CA 1
ATOM 685 C C . GLU A 1 91 ? 10.262 -7.518 6.725 1.00 52.88 91 GLU A C 1
ATOM 687 O O . GLU A 1 91 ? 11.250 -8.249 6.753 1.00 52.88 91 GLU A O 1
ATOM 692 N N . LYS A 1 92 ? 10.386 -6.194 6.868 1.00 45.56 92 LYS A N 1
ATOM 693 C CA . LYS A 1 92 ? 11.646 -5.580 7.308 1.00 45.56 92 LYS A CA 1
ATOM 694 C C . LYS A 1 92 ? 11.410 -4.665 8.501 1.00 45.56 92 LYS A C 1
ATOM 696 O O . LYS A 1 92 ? 10.534 -3.805 8.468 1.00 45.56 92 LYS A O 1
ATOM 701 N N . ARG A 1 93 ? 12.195 -4.923 9.554 1.00 41.47 93 ARG A N 1
ATOM 702 C CA . ARG A 1 93 ? 12.220 -4.215 10.842 1.00 41.47 93 ARG A CA 1
ATOM 703 C C . ARG A 1 93 ? 12.355 -2.699 10.630 1.00 41.47 93 ARG A C 1
ATOM 705 O O . ARG A 1 93 ? 12.959 -2.302 9.631 1.00 41.47 93 ARG A O 1
ATOM 712 N N . PRO A 1 94 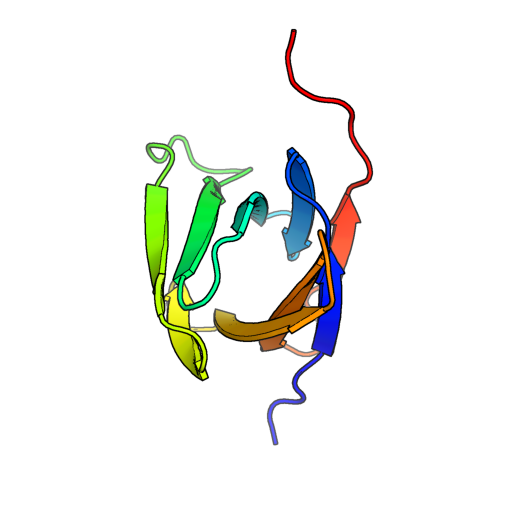? 11.801 -1.874 11.540 1.00 39.84 94 PRO A N 1
ATOM 713 C CA . PRO A 1 94 ? 11.907 -0.420 11.457 1.00 39.84 94 PRO A CA 1
ATOM 714 C C . PRO A 1 94 ? 13.364 -0.002 11.240 1.00 39.84 94 PRO A C 1
ATOM 716 O O . PRO A 1 94 ? 14.273 -0.588 11.828 1.00 39.84 94 PRO A O 1
ATOM 719 N N . PHE A 1 95 ? 13.568 0.980 10.359 1.00 45.69 95 PHE A N 1
ATOM 720 C CA . PHE A 1 95 ? 14.851 1.662 10.230 1.00 45.69 95 PHE A CA 1
ATOM 721 C C . PHE A 1 95 ? 15.178 2.263 11.601 1.00 45.69 95 PHE A C 1
ATOM 723 O O . PHE A 1 95 ? 14.402 3.077 12.103 1.00 45.69 95 PHE A O 1
ATOM 730 N N . ASN A 1 96 ? 16.251 1.762 12.208 1.00 35.31 96 ASN A N 1
ATOM 731 C CA . ASN A 1 96 ? 16.863 2.326 13.405 1.00 35.31 96 ASN A CA 1
ATOM 732 C C . ASN A 1 96 ? 17.678 3.559 13.009 1.00 35.31 96 ASN A C 1
ATOM 734 O O . ASN A 1 96 ? 18.287 3.499 11.913 1.00 35.31 96 ASN A O 1
#